Protein AF-A0A9P8HUM5-F1 (afdb_monomer)

Structure (mmCIF, N/CA/C/O backbone):
data_AF-A0A9P8HUM5-F1
#
_entry.id   AF-A0A9P8HUM5-F1
#
loop_
_atom_site.group_PDB
_atom_site.id
_atom_site.type_symbol
_atom_site.label_atom_id
_atom_site.label_alt_id
_atom_site.label_comp_id
_atom_site.label_asym_id
_atom_site.label_entity_id
_atom_site.label_seq_id
_atom_site.pdbx_PDB_ins_code
_atom_site.Cartn_x
_atom_site.Cartn_y
_atom_site.Cartn_z
_atom_site.occupancy
_atom_site.B_iso_or_equiv
_atom_site.auth_seq_id
_atom_site.auth_comp_id
_atom_site.auth_asym_id
_atom_site.auth_atom_id
_atom_site.pdbx_PDB_model_num
ATOM 1 N N . VAL A 1 1 ? 5.219 6.501 -52.854 1.00 39.31 1 VAL A N 1
ATOM 2 C CA . VAL A 1 1 ? 5.507 7.680 -52.001 1.00 39.31 1 VAL A CA 1
ATOM 3 C C . VAL A 1 1 ? 5.729 7.190 -50.573 1.00 39.31 1 VAL A C 1
ATOM 5 O O . VAL A 1 1 ? 4.931 6.395 -50.098 1.00 39.31 1 VAL A O 1
ATOM 8 N N . ARG A 1 2 ? 6.861 7.546 -49.947 1.00 40.41 2 ARG A N 1
ATOM 9 C CA . ARG A 1 2 ? 7.258 7.130 -48.587 1.00 40.41 2 ARG A CA 1
ATOM 10 C C . ARG A 1 2 ? 6.446 7.906 -47.543 1.00 40.41 2 ARG A C 1
ATOM 12 O O . ARG A 1 2 ? 6.514 9.127 -47.540 1.00 40.41 2 ARG A O 1
ATOM 19 N N . GLY A 1 3 ? 5.761 7.214 -46.635 1.00 43.16 3 GLY A N 1
ATOM 20 C CA . GLY A 1 3 ? 5.159 7.807 -45.436 1.00 43.16 3 GLY A CA 1
ATOM 21 C C . GLY A 1 3 ? 5.989 7.473 -44.201 1.00 43.16 3 GLY A C 1
ATOM 22 O O . GLY A 1 3 ? 5.691 6.520 -43.494 1.00 43.16 3 GLY A O 1
ATOM 23 N N . ARG A 1 4 ? 7.076 8.218 -43.979 1.00 48.62 4 ARG A N 1
ATOM 24 C CA . ARG A 1 4 ? 7.894 8.155 -42.762 1.00 48.62 4 ARG A CA 1
ATOM 25 C C . ARG A 1 4 ? 7.518 9.370 -41.913 1.00 48.62 4 ARG A C 1
ATOM 27 O O . ARG A 1 4 ? 8.015 10.456 -42.174 1.00 48.62 4 ARG A O 1
ATOM 34 N N . GLN A 1 5 ? 6.658 9.191 -40.916 1.00 45.47 5 GLN A N 1
ATOM 35 C CA . GLN A 1 5 ? 6.601 10.081 -39.755 1.00 45.47 5 GLN A CA 1
ATOM 36 C C . GLN A 1 5 ? 6.731 9.206 -38.514 1.00 45.47 5 GLN A C 1
ATOM 38 O O . GLN A 1 5 ? 5.788 8.578 -38.046 1.00 45.47 5 GLN A O 1
ATOM 43 N N . ARG A 1 6 ? 7.975 9.092 -38.049 1.00 48.25 6 ARG A N 1
ATOM 44 C CA . ARG A 1 6 ? 8.313 8.531 -36.748 1.00 48.25 6 ARG A CA 1
ATOM 45 C C . ARG A 1 6 ? 7.975 9.631 -35.745 1.00 48.25 6 ARG A C 1
ATOM 47 O O . ARG A 1 6 ? 8.674 10.636 -35.711 1.00 48.25 6 ARG A O 1
ATOM 54 N N . GLY A 1 7 ? 6.876 9.485 -35.011 1.00 48.78 7 GLY A N 1
ATOM 55 C CA . GLY A 1 7 ? 6.581 10.365 -33.886 1.00 48.78 7 GLY A CA 1
ATOM 56 C C . GLY A 1 7 ? 7.633 10.133 -32.808 1.00 48.78 7 GLY A C 1
ATOM 57 O O . GLY A 1 7 ? 7.579 9.132 -32.100 1.00 48.78 7 GLY A O 1
ATOM 58 N N . GLU A 1 8 ? 8.620 11.018 -32.709 1.00 51.56 8 GLU A N 1
ATOM 59 C CA . GLU A 1 8 ? 9.525 11.087 -31.559 1.00 51.56 8 GLU A CA 1
ATOM 60 C C . GLU A 1 8 ? 8.787 11.775 -30.405 1.00 51.56 8 GLU A C 1
ATOM 62 O O . GLU A 1 8 ? 9.070 12.907 -30.031 1.00 51.56 8 GLU A O 1
ATOM 67 N N . GLY A 1 9 ? 7.770 11.096 -29.874 1.00 49.69 9 GLY A N 1
ATOM 68 C CA . GLY A 1 9 ? 7.154 11.471 -28.609 1.00 49.69 9 GLY A CA 1
ATOM 69 C C . GLY A 1 9 ? 7.991 10.903 -27.471 1.00 49.69 9 GLY A C 1
ATOM 70 O O . GLY A 1 9 ? 8.128 9.686 -27.351 1.00 49.69 9 GLY A O 1
ATOM 71 N N . SER A 1 10 ? 8.564 11.758 -26.628 1.00 48.19 10 SER A N 1
ATOM 72 C CA . SER A 1 10 ? 9.177 11.326 -25.375 1.00 48.19 10 SER A CA 1
ATOM 73 C C . SER A 1 10 ? 8.081 10.837 -24.423 1.00 48.19 10 SER A C 1
ATOM 75 O O . SER A 1 10 ? 7.328 11.616 -23.843 1.00 48.19 10 SER A O 1
ATOM 77 N N . THR A 1 11 ? 7.957 9.522 -24.256 1.00 50.81 11 THR A N 1
ATOM 78 C CA . THR A 1 11 ? 7.057 8.953 -23.247 1.00 50.81 11 THR A CA 1
ATOM 79 C C . THR A 1 11 ? 7.743 8.981 -21.887 1.00 50.81 11 THR A C 1
ATOM 81 O O . THR A 1 11 ? 8.699 8.237 -21.657 1.00 50.81 11 THR A O 1
ATOM 84 N N . PHE A 1 12 ? 7.250 9.807 -20.966 1.00 52.31 12 PHE A N 1
ATOM 85 C CA . PHE A 1 12 ? 7.642 9.734 -19.560 1.00 52.31 12 PHE A CA 1
ATOM 86 C C . PHE A 1 12 ? 6.971 8.515 -18.924 1.00 52.31 12 PHE A C 1
ATOM 88 O O . PHE A 1 12 ? 5.789 8.542 -18.588 1.00 52.31 12 PHE A O 1
ATOM 95 N N . ILE A 1 13 ? 7.718 7.421 -18.782 1.00 63.38 13 ILE A N 1
ATOM 96 C CA . ILE A 1 13 ? 7.241 6.241 -18.059 1.00 63.38 13 ILE A CA 1
ATOM 97 C C . ILE A 1 13 ? 7.367 6.532 -16.564 1.00 63.38 13 ILE A C 1
ATOM 99 O O . ILE A 1 13 ? 8.464 6.733 -16.044 1.00 63.38 13 ILE A O 1
ATOM 103 N N . LEU A 1 14 ? 6.229 6.570 -15.874 1.00 73.94 14 LEU A N 1
ATOM 104 C CA . LEU A 1 14 ? 6.178 6.696 -14.422 1.00 73.94 14 LEU A CA 1
ATOM 105 C C . LEU A 1 14 ? 6.898 5.523 -13.746 1.00 73.94 14 LEU A C 1
ATOM 107 O O . LEU A 1 14 ? 6.710 4.366 -14.121 1.00 73.94 14 LEU A O 1
ATOM 111 N N . GLY A 1 15 ? 7.683 5.820 -12.708 1.00 85.19 15 GLY A N 1
ATOM 112 C CA . GLY A 1 15 ? 8.323 4.792 -11.889 1.00 85.19 15 GLY A CA 1
ATOM 113 C C . GLY A 1 15 ? 7.298 3.873 -11.215 1.00 85.19 15 GLY A C 1
ATOM 114 O O . GLY A 1 15 ? 6.186 4.297 -10.885 1.00 85.19 15 GLY A O 1
ATOM 115 N N . SER A 1 16 ? 7.683 2.619 -10.970 1.00 89.25 16 SER A N 1
ATOM 116 C CA . SER A 1 16 ? 6.821 1.586 -10.373 1.00 89.25 16 SER A CA 1
ATOM 117 C C . SER A 1 16 ? 6.194 2.026 -9.046 1.00 89.25 16 SER A C 1
ATOM 119 O O . SER A 1 16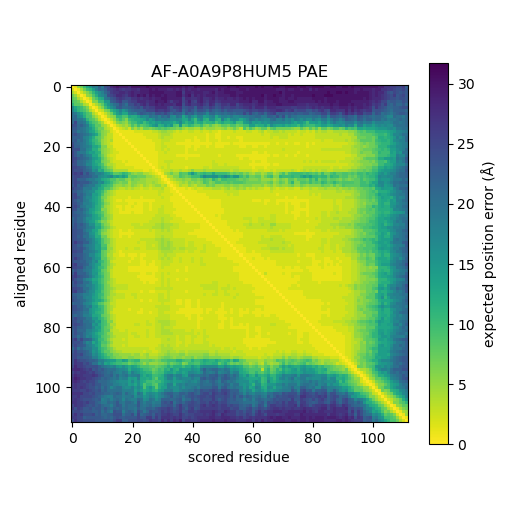 ? 5.002 1.813 -8.841 1.00 89.25 16 SER A O 1
ATOM 121 N N . THR A 1 17 ? 6.945 2.726 -8.193 1.00 90.31 17 THR A N 1
ATOM 122 C CA . THR A 1 17 ? 6.458 3.305 -6.929 1.00 90.31 17 THR A CA 1
ATOM 123 C C . THR A 1 17 ? 5.355 4.340 -7.152 1.00 90.31 17 THR A C 1
ATOM 125 O O . THR A 1 17 ? 4.348 4.345 -6.443 1.00 90.31 17 THR A O 1
ATOM 128 N N . HIS A 1 18 ? 5.486 5.198 -8.168 1.00 91.12 18 HIS A N 1
ATOM 129 C CA . HIS A 1 18 ? 4.467 6.198 -8.487 1.00 91.12 18 HIS A CA 1
ATOM 130 C C . HIS A 1 18 ? 3.189 5.540 -9.027 1.00 91.12 18 HIS A C 1
ATOM 132 O O . HIS A 1 18 ? 2.087 5.883 -8.598 1.00 91.12 18 HIS A O 1
ATOM 138 N N . LEU A 1 19 ? 3.335 4.537 -9.900 1.00 91.81 19 LEU A N 1
ATOM 139 C CA . LEU A 1 19 ? 2.210 3.738 -10.392 1.00 91.81 19 LEU A CA 1
ATOM 140 C C . LEU A 1 19 ? 1.496 3.010 -9.248 1.00 91.81 19 LEU A C 1
ATOM 142 O O . LEU A 1 19 ? 0.268 3.050 -9.166 1.00 91.81 19 LEU A O 1
ATOM 146 N N . PHE A 1 20 ? 2.255 2.405 -8.333 1.00 94.00 20 PHE A N 1
ATOM 147 C CA . PHE A 1 20 ? 1.702 1.710 -7.175 1.00 94.00 20 PHE A CA 1
ATOM 148 C C . PHE A 1 20 ? 0.935 2.665 -6.259 1.00 94.00 20 PHE A C 1
ATOM 150 O O . PHE A 1 20 ? -0.178 2.347 -5.855 1.00 94.00 20 PHE A O 1
ATOM 157 N N . LYS A 1 21 ? 1.458 3.871 -5.991 1.00 93.38 21 LYS A N 1
ATOM 158 C CA . LYS A 1 21 ? 0.747 4.908 -5.218 1.00 93.38 21 LYS A CA 1
ATOM 159 C C . LYS A 1 21 ? -0.586 5.290 -5.861 1.00 93.38 21 LYS A C 1
ATOM 161 O O . LYS A 1 21 ? -1.599 5.342 -5.162 1.00 93.38 21 LYS A O 1
ATOM 166 N N . GLY A 1 22 ? -0.597 5.507 -7.176 1.00 90.88 22 GLY A N 1
ATOM 167 C CA . GLY A 1 22 ? -1.819 5.818 -7.919 1.00 90.88 22 GLY A CA 1
ATOM 168 C C . GLY A 1 22 ? -2.851 4.689 -7.833 1.00 90.88 22 GLY A C 1
ATOM 169 O O . GLY A 1 22 ? -4.006 4.927 -7.481 1.00 90.88 22 GLY A O 1
ATOM 170 N N . LYS A 1 23 ? -2.431 3.438 -8.071 1.00 91.88 23 LYS A N 1
ATOM 171 C CA . LYS A 1 23 ? -3.304 2.255 -7.956 1.00 91.88 23 LYS A CA 1
ATOM 172 C C . LYS A 1 23 ? -3.782 2.010 -6.528 1.00 91.88 23 LYS A C 1
ATOM 174 O O . LYS A 1 23 ? -4.938 1.659 -6.338 1.00 91.88 23 LYS A O 1
ATOM 179 N N . LEU A 1 24 ? -2.948 2.264 -5.523 1.00 93.12 24 LEU A N 1
ATOM 180 C CA . LEU A 1 24 ? -3.308 2.133 -4.113 1.00 93.12 24 LEU A CA 1
ATOM 181 C C . LEU A 1 24 ? -4.387 3.145 -3.720 1.00 93.12 24 LEU A C 1
ATOM 183 O O . LEU A 1 24 ? -5.382 2.784 -3.091 1.00 93.12 24 LEU A O 1
ATOM 187 N N . ARG A 1 25 ? -4.219 4.407 -4.135 1.00 90.50 25 ARG A N 1
ATOM 188 C CA . ARG A 1 25 ? -5.230 5.452 -3.939 1.00 90.50 25 ARG A CA 1
ATOM 189 C C . ARG A 1 25 ? -6.538 5.077 -4.631 1.00 90.50 25 ARG A C 1
ATOM 191 O O . ARG A 1 25 ? -7.605 5.195 -4.036 1.00 90.50 25 ARG A O 1
ATOM 198 N N . HIS A 1 26 ? -6.456 4.587 -5.864 1.00 90.25 26 HIS A N 1
ATOM 199 C CA . HIS A 1 26 ? -7.615 4.097 -6.595 1.00 90.25 26 HIS A CA 1
ATOM 200 C C . HIS A 1 26 ? -8.306 2.932 -5.879 1.00 90.25 26 HIS A C 1
ATOM 202 O O . HIS A 1 26 ? -9.486 3.053 -5.587 1.00 90.25 26 HIS A O 1
ATOM 208 N N . ALA A 1 27 ? -7.594 1.873 -5.495 1.00 90.75 27 ALA A N 1
ATOM 209 C CA . ALA A 1 27 ? -8.168 0.738 -4.769 1.00 90.75 27 ALA A CA 1
ATOM 210 C C . ALA A 1 27 ? -8.864 1.155 -3.457 1.00 90.75 27 ALA A C 1
ATOM 212 O O . ALA A 1 27 ? -9.870 0.562 -3.060 1.00 90.75 27 ALA A O 1
ATOM 213 N N . ALA A 1 28 ? -8.356 2.194 -2.786 1.00 88.81 28 ALA A N 1
ATOM 214 C CA . ALA A 1 28 ? -8.984 2.757 -1.596 1.00 88.81 28 ALA A CA 1
ATOM 215 C C . ALA A 1 28 ? -10.296 3.506 -1.915 1.00 88.81 28 ALA A C 1
ATOM 217 O O . ALA A 1 28 ? -11.309 3.300 -1.237 1.00 88.81 28 ALA A O 1
ATOM 218 N N . VAL A 1 29 ? -10.289 4.356 -2.949 1.00 84.75 29 VAL A N 1
ATOM 219 C CA . VAL A 1 29 ? -11.377 5.305 -3.260 1.00 84.75 29 VAL A CA 1
ATOM 220 C C . VAL A 1 29 ? -12.432 4.716 -4.202 1.00 84.75 29 VAL A C 1
ATOM 222 O O . VAL A 1 29 ? -13.626 4.817 -3.929 1.00 84.75 29 VAL A O 1
ATOM 225 N N . ARG A 1 30 ? -12.019 4.085 -5.306 1.00 75.12 30 ARG A N 1
ATOM 226 C CA . ARG A 1 30 ? -12.908 3.502 -6.318 1.00 75.12 30 ARG A CA 1
ATOM 227 C C . ARG A 1 30 ? -13.016 1.985 -6.135 1.00 75.12 30 ARG A C 1
ATOM 229 O O . ARG A 1 30 ? -12.028 1.269 -6.031 1.00 75.12 30 ARG A O 1
ATOM 236 N N . ALA 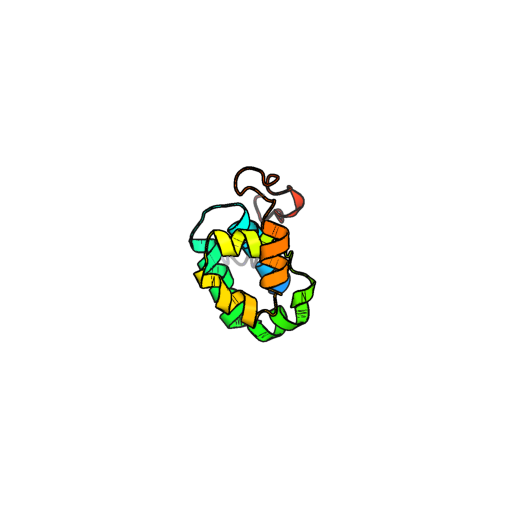A 1 31 ? -14.243 1.475 -6.112 1.00 71.06 31 ALA A N 1
ATOM 237 C CA . ALA A 1 31 ? -14.554 0.061 -5.894 1.00 71.06 31 ALA A CA 1
ATOM 238 C C . ALA A 1 31 ? -14.329 -0.821 -7.141 1.00 71.06 31 ALA A C 1
ATOM 240 O O . ALA A 1 31 ? -15.197 -1.623 -7.479 1.00 71.06 31 ALA A O 1
ATOM 241 N N . ARG A 1 32 ? -13.231 -0.635 -7.889 1.00 80.31 32 ARG A N 1
ATOM 242 C CA . ARG A 1 32 ? -12.981 -1.407 -9.116 1.00 80.31 32 ARG A CA 1
ATOM 243 C C . ARG A 1 32 ? -12.072 -2.614 -8.842 1.00 80.31 32 ARG A C 1
ATOM 245 O O . ARG A 1 32 ? -10.967 -2.406 -8.342 1.00 80.31 32 ARG A O 1
ATOM 252 N N . PRO A 1 33 ? -12.490 -3.846 -9.197 1.00 74.56 33 PRO A N 1
ATOM 253 C CA . PRO A 1 33 ? -11.680 -5.052 -9.001 1.00 74.56 33 PRO A CA 1
ATOM 254 C C . PRO A 1 33 ? -10.304 -4.985 -9.676 1.00 74.56 33 PRO A C 1
ATOM 256 O O . PRO A 1 33 ? -9.321 -5.466 -9.113 1.00 74.56 33 PRO A O 1
ATOM 259 N N . ASP A 1 34 ? -10.226 -4.329 -10.838 1.00 86.88 34 ASP A N 1
ATOM 260 C CA . ASP A 1 34 ? -8.993 -4.200 -11.623 1.00 86.88 34 ASP A CA 1
ATOM 261 C C . ASP A 1 34 ? -7.861 -3.526 -10.835 1.00 86.88 34 ASP A C 1
ATOM 263 O O . ASP A 1 34 ? -6.697 -3.875 -11.007 1.00 86.88 34 ASP A O 1
ATOM 267 N N . ASP A 1 35 ? -8.182 -2.623 -9.902 1.00 86.56 35 ASP A N 1
ATOM 268 C CA . ASP A 1 35 ? -7.161 -1.939 -9.104 1.00 86.56 35 ASP A CA 1
ATOM 269 C C . ASP A 1 35 ? -6.415 -2.891 -8.161 1.00 86.56 35 ASP A C 1
ATOM 271 O O . ASP A 1 35 ? -5.211 -2.740 -7.950 1.00 86.56 35 ASP A O 1
ATOM 275 N N . ALA A 1 36 ? -7.104 -3.891 -7.606 1.00 90.19 36 ALA A N 1
ATOM 276 C CA . ALA A 1 36 ? -6.479 -4.8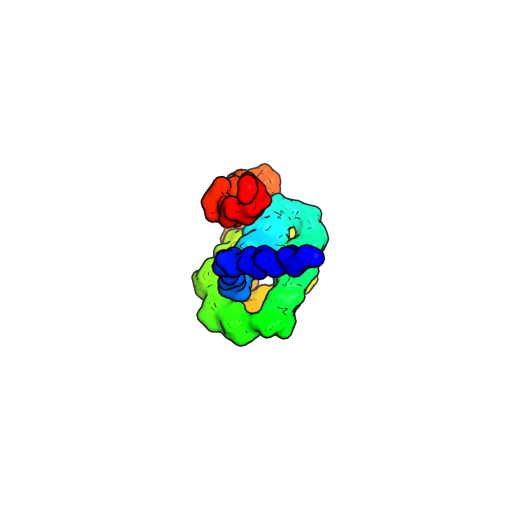97 -6.751 1.00 90.19 36 ALA A CA 1
ATOM 277 C C . ALA A 1 36 ? -5.602 -5.864 -7.568 1.00 90.19 36 ALA A C 1
ATOM 279 O O . ALA A 1 36 ? -4.506 -6.244 -7.133 1.00 90.19 36 ALA A O 1
ATOM 280 N N . ALA A 1 37 ? -6.045 -6.211 -8.780 1.00 92.81 37 ALA A N 1
ATOM 281 C CA . ALA A 1 37 ? -5.252 -6.997 -9.719 1.00 92.81 37 ALA A CA 1
ATOM 282 C C . ALA A 1 37 ? -3.981 -6.241 -10.143 1.00 92.81 37 ALA A C 1
ATOM 284 O O . ALA A 1 37 ? -2.892 -6.814 -10.114 1.00 92.81 37 ALA A O 1
ATOM 285 N N . ASP A 1 38 ? -4.093 -4.943 -10.433 1.00 93.06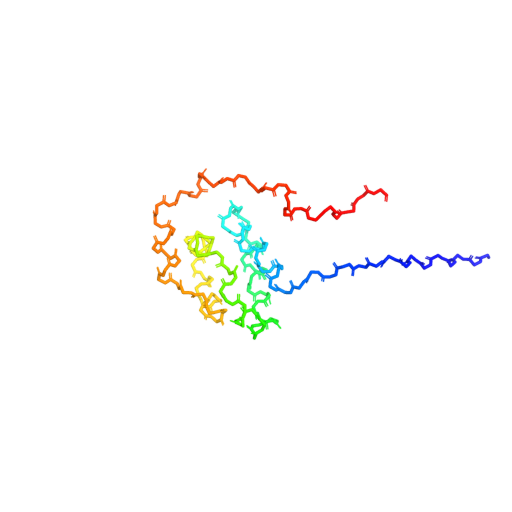 38 ASP A N 1
ATOM 286 C CA . ASP A 1 38 ? -2.958 -4.088 -10.784 1.00 93.06 38 ASP A CA 1
ATOM 287 C C . ASP A 1 38 ? -1.929 -3.985 -9.650 1.00 93.06 38 ASP A C 1
ATOM 289 O O . ASP A 1 38 ? -0.728 -4.071 -9.899 1.00 93.06 38 ASP A O 1
ATOM 293 N N . LEU A 1 39 ? -2.372 -3.839 -8.395 1.00 95.06 39 LEU A N 1
ATOM 294 C CA . LEU A 1 39 ? -1.475 -3.830 -7.231 1.00 95.06 39 LEU A CA 1
ATOM 295 C C . LEU A 1 39 ? -0.716 -5.152 -7.087 1.00 95.06 39 LEU A C 1
ATOM 297 O O . LEU A 1 39 ? 0.489 -5.152 -6.833 1.00 95.06 39 LEU A O 1
ATOM 301 N N . THR A 1 40 ? -1.407 -6.272 -7.296 1.00 96.25 40 THR A N 1
ATOM 302 C CA . THR A 1 40 ? -0.798 -7.608 -7.265 1.00 96.25 40 THR A CA 1
ATOM 303 C C . THR A 1 40 ? 0.212 -7.778 -8.403 1.00 96.25 40 THR A C 1
ATOM 305 O O . THR A 1 40 ? 1.322 -8.266 -8.186 1.00 96.25 40 THR A O 1
ATOM 308 N N . PHE A 1 41 ? -0.133 -7.324 -9.611 1.00 95.88 41 PHE A N 1
ATOM 309 C CA . PHE A 1 41 ? 0.759 -7.356 -10.766 1.00 95.88 41 PHE A CA 1
ATOM 310 C C . PHE A 1 41 ? 2.018 -6.511 -10.536 1.00 95.88 41 PHE A C 1
ATOM 312 O O . PHE A 1 41 ? 3.131 -7.005 -10.730 1.00 95.88 41 PHE A O 1
ATOM 319 N N . LEU A 1 42 ? 1.865 -5.265 -10.081 1.00 95.19 42 LEU A N 1
ATOM 320 C CA . LEU A 1 42 ? 2.987 -4.370 -9.799 1.00 95.19 42 LEU A CA 1
ATOM 321 C C . LEU A 1 42 ? 3.912 -4.938 -8.720 1.00 95.19 42 LEU A C 1
ATOM 323 O O . LEU A 1 42 ? 5.131 -4.886 -8.883 1.00 95.19 42 LEU A O 1
ATOM 327 N N . GLU A 1 43 ? 3.355 -5.529 -7.661 1.00 96.12 43 GLU A N 1
ATOM 328 C CA . GLU A 1 43 ? 4.149 -6.200 -6.632 1.00 96.12 43 GLU A CA 1
ATOM 329 C C . GLU A 1 43 ? 4.945 -7.368 -7.207 1.00 96.12 43 GLU A C 1
ATOM 331 O O . GLU A 1 43 ? 6.155 -7.425 -7.008 1.00 96.12 43 GLU A O 1
ATOM 336 N N . SER A 1 44 ? 4.316 -8.231 -8.009 1.00 96.38 44 SER A N 1
ATOM 337 C CA . SER A 1 44 ? 5.001 -9.380 -8.617 1.00 96.38 44 SER A CA 1
ATOM 338 C C . SER A 1 44 ? 6.188 -8.987 -9.509 1.00 96.38 44 SER A C 1
ATOM 340 O O . SER A 1 44 ? 7.155 -9.738 -9.622 1.00 96.38 44 SER A O 1
ATOM 342 N N . ARG A 1 45 ? 6.136 -7.806 -10.141 1.00 95.75 45 ARG A N 1
ATOM 343 C CA . ARG A 1 45 ? 7.161 -7.318 -11.079 1.00 95.75 45 ARG A CA 1
ATOM 344 C C . ARG A 1 45 ? 8.238 -6.464 -10.423 1.00 95.75 45 ARG A C 1
ATOM 346 O O . ARG A 1 45 ? 9.381 -6.495 -10.868 1.00 95.75 45 ARG A O 1
ATOM 353 N N . PHE A 1 46 ? 7.883 -5.700 -9.394 1.00 95.19 46 PHE A N 1
ATOM 354 C CA . PHE A 1 46 ? 8.738 -4.650 -8.837 1.00 95.19 46 PHE A CA 1
ATOM 355 C C . PHE A 1 46 ? 8.902 -4.745 -7.314 1.00 95.19 46 PHE A C 1
ATOM 357 O O . PHE A 1 46 ? 9.271 -3.754 -6.688 1.00 95.19 46 PHE A O 1
ATOM 364 N N . SER A 1 47 ? 8.657 -5.921 -6.717 1.00 93.06 47 SER A N 1
ATOM 365 C CA . SER A 1 47 ? 8.632 -6.152 -5.260 1.00 93.06 47 SER A CA 1
ATOM 366 C C . SER A 1 47 ? 9.798 -5.486 -4.514 1.00 93.06 47 SER A C 1
ATOM 368 O O . SER A 1 47 ? 9.574 -4.762 -3.547 1.00 93.06 47 SER A O 1
ATOM 370 N N . ASN A 1 48 ? 11.037 -5.634 -5.005 1.00 94.06 48 ASN A N 1
ATOM 371 C CA . ASN A 1 48 ? 12.222 -5.039 -4.373 1.00 94.06 48 ASN A CA 1
ATOM 372 C C . ASN A 1 48 ? 12.178 -3.505 -4.358 1.00 94.06 48 ASN A C 1
ATOM 374 O O . ASN A 1 48 ? 12.384 -2.902 -3.310 1.00 94.06 48 ASN A O 1
ATOM 378 N N . THR A 1 49 ? 11.887 -2.871 -5.498 1.00 94.88 49 THR A N 1
ATOM 379 C CA . THR A 1 49 ? 11.761 -1.408 -5.596 1.00 94.88 49 THR A CA 1
ATOM 380 C C . THR A 1 49 ? 10.637 -0.903 -4.706 1.00 94.88 49 THR A C 1
ATOM 382 O O . THR A 1 49 ? 10.837 0.015 -3.918 1.00 94.88 49 THR A O 1
ATOM 385 N N . LEU A 1 50 ? 9.477 -1.558 -4.769 1.00 95.50 50 LEU A N 1
ATOM 386 C CA . LEU A 1 50 ? 8.322 -1.160 -3.978 1.00 95.50 50 LEU A CA 1
ATOM 387 C C . LEU A 1 50 ? 8.591 -1.286 -2.477 1.00 95.50 50 LEU A C 1
ATOM 389 O O . LEU A 1 50 ? 8.148 -0.423 -1.727 1.00 95.50 50 LEU A O 1
ATOM 393 N N . ARG A 1 51 ? 9.338 -2.315 -2.055 1.00 96.06 51 ARG A N 1
ATOM 394 C CA . ARG A 1 51 ? 9.754 -2.511 -0.662 1.00 96.06 51 ARG A CA 1
ATOM 395 C C . ARG A 1 51 ? 10.753 -1.462 -0.189 1.00 96.06 51 ARG A C 1
ATOM 397 O O . ARG A 1 51 ? 10.634 -0.999 0.941 1.00 96.06 51 ARG A O 1
ATOM 404 N N . MET A 1 52 ? 11.723 -1.081 -1.021 1.00 95.06 52 MET A N 1
ATOM 405 C CA . MET A 1 52 ? 12.662 -0.003 -0.675 1.00 95.06 52 MET A CA 1
ATOM 406 C C . MET A 1 52 ? 11.934 1.329 -0.450 1.00 95.06 52 MET A C 1
ATOM 408 O O . MET A 1 52 ? 12.319 2.097 0.427 1.00 95.06 52 MET A O 1
ATOM 412 N N . ASP A 1 53 ? 10.834 1.545 -1.171 1.00 93.62 53 ASP A N 1
ATOM 413 C CA . ASP A 1 53 ? 10.008 2.749 -1.091 1.00 93.62 53 ASP A CA 1
ATOM 414 C C . ASP A 1 53 ? 8.784 2.610 -0.163 1.00 93.62 53 ASP A C 1
ATOM 416 O O . ASP A 1 53 ? 7.843 3.403 -0.247 1.00 93.62 53 ASP A O 1
ATOM 420 N N . ALA A 1 54 ? 8.770 1.622 0.741 1.00 92.19 54 ALA A N 1
ATOM 421 C CA . ALA A 1 54 ? 7.622 1.329 1.609 1.00 92.19 54 ALA A CA 1
ATOM 422 C C . ALA A 1 54 ? 7.128 2.537 2.425 1.00 92.19 54 ALA A C 1
ATOM 424 O O . ALA A 1 54 ? 5.928 2.697 2.659 1.00 92.19 54 ALA A O 1
ATOM 425 N N . ASN A 1 55 ? 8.050 3.415 2.828 1.00 92.31 55 ASN A N 1
ATOM 426 C CA . ASN A 1 55 ? 7.760 4.628 3.592 1.00 92.31 55 ASN A CA 1
ATOM 427 C C . ASN A 1 55 ? 6.979 5.696 2.798 1.00 92.31 55 ASN A C 1
ATOM 429 O O . ASN A 1 55 ? 6.472 6.643 3.395 1.00 92.31 55 ASN A O 1
ATOM 433 N N . GLN A 1 56 ? 6.862 5.557 1.475 1.00 92.62 56 GLN A N 1
ATOM 434 C CA . GLN A 1 56 ? 6.168 6.514 0.613 1.00 92.62 56 GLN A CA 1
ATOM 435 C C . GLN A 1 56 ? 4.666 6.228 0.470 1.00 92.62 56 GLN A C 1
ATOM 437 O O . GLN A 1 56 ? 3.939 7.043 -0.114 1.00 92.62 56 GLN A O 1
ATOM 442 N N . TYR A 1 57 ? 4.189 5.072 0.943 1.00 93.88 57 TYR A N 1
ATOM 443 C CA . TYR A 1 57 ? 2.786 4.681 0.820 1.00 93.88 57 TYR A CA 1
ATOM 444 C C . TYR A 1 57 ? 1.944 5.231 1.970 1.00 93.88 57 TYR A C 1
ATOM 446 O O . TYR A 1 57 ? 2.323 5.192 3.137 1.00 93.88 57 TYR A O 1
ATOM 454 N N . SER A 1 58 ? 0.747 5.716 1.639 1.00 93.56 58 SER A N 1
ATOM 455 C CA . SER A 1 58 ? -0.202 6.191 2.645 1.00 93.56 58 SER A CA 1
ATOM 456 C C . SER A 1 58 ? -0.811 5.015 3.406 1.00 93.56 58 SER A C 1
ATOM 458 O O . SER A 1 58 ? -1.528 4.197 2.825 1.00 93.56 58 SER A O 1
ATOM 460 N N . LEU A 1 59 ? -0.587 4.984 4.720 1.00 94.38 59 LEU A N 1
ATOM 461 C CA . LEU A 1 59 ? -1.206 4.019 5.631 1.00 94.38 59 LEU A CA 1
ATOM 462 C C . LEU A 1 59 ? -2.739 4.100 5.603 1.00 94.38 59 LEU A C 1
ATOM 464 O O . LEU A 1 59 ? -3.405 3.068 5.639 1.00 94.38 59 LEU A O 1
ATOM 468 N N . SER A 1 60 ? -3.301 5.303 5.444 1.00 92.94 60 SER A N 1
ATOM 469 C CA . SER A 1 60 ? -4.745 5.509 5.297 1.00 92.94 60 SER A CA 1
ATOM 470 C C . SER A 1 60 ? -5.293 4.784 4.067 1.00 92.94 60 SER A C 1
ATOM 472 O O . SER A 1 60 ? -6.245 4.013 4.179 1.00 92.94 60 SER A O 1
ATOM 474 N N . TYR A 1 61 ? -4.675 4.986 2.895 1.00 92.94 61 TYR A N 1
ATOM 475 C CA . TYR A 1 61 ? -5.109 4.309 1.669 1.00 92.94 61 TYR A CA 1
ATOM 476 C C . TYR A 1 61 ? -4.870 2.802 1.734 1.00 92.94 61 TYR A C 1
ATOM 478 O O . TYR A 1 61 ? -5.736 2.045 1.307 1.00 92.94 61 TYR A O 1
ATOM 486 N N . ALA A 1 62 ? -3.759 2.355 2.326 1.00 94.81 62 ALA A N 1
ATOM 487 C CA . ALA A 1 62 ? -3.507 0.935 2.544 1.00 94.81 62 ALA A CA 1
ATOM 488 C C . ALA A 1 62 ? -4.592 0.278 3.403 1.00 94.81 62 ALA A C 1
ATOM 490 O O . ALA A 1 62 ? -5.146 -0.739 2.995 1.00 94.81 62 ALA A O 1
ATOM 491 N N . GLY A 1 63 ? -4.957 0.874 4.541 1.00 94.56 63 GLY A N 1
ATOM 492 C CA . GLY A 1 63 ? -5.994 0.325 5.415 1.00 94.56 63 GLY A CA 1
ATOM 493 C C . GLY A 1 63 ? -7.379 0.313 4.760 1.00 94.56 63 GLY A C 1
ATOM 494 O O . GLY A 1 63 ? -8.121 -0.660 4.883 1.00 94.56 63 GLY A O 1
ATOM 495 N N . LEU A 1 64 ? -7.720 1.353 3.995 1.00 92.50 64 LEU A N 1
ATOM 496 C CA . LEU A 1 64 ? -8.980 1.411 3.244 1.00 92.50 64 LEU A CA 1
ATOM 497 C C . LEU A 1 64 ? -9.033 0.376 2.114 1.00 92.50 64 LEU A C 1
ATOM 499 O O . LEU A 1 64 ? -10.043 -0.312 1.959 1.00 92.50 64 LEU A O 1
ATOM 503 N N . ALA A 1 65 ? -7.942 0.225 1.361 1.00 92.94 65 ALA A N 1
ATOM 504 C CA . ALA A 1 65 ? -7.826 -0.790 0.320 1.00 92.94 65 ALA A CA 1
ATOM 505 C C . ALA A 1 65 ? -7.895 -2.209 0.908 1.00 92.94 65 ALA A C 1
ATOM 507 O O . ALA A 1 65 ? -8.587 -3.051 0.351 1.00 92.94 65 ALA A O 1
ATOM 508 N N . LEU A 1 66 ? -7.263 -2.462 2.061 1.00 94.00 66 LEU A N 1
ATOM 509 C CA . LEU A 1 66 ? -7.330 -3.736 2.797 1.00 94.00 66 LEU A CA 1
ATOM 510 C C . LEU A 1 66 ? -8.745 -4.087 3.257 1.00 94.00 66 LEU A C 1
ATOM 512 O O . LEU A 1 66 ? -9.170 -5.230 3.112 1.00 94.00 66 LEU A O 1
ATOM 516 N N . ARG A 1 67 ? -9.486 -3.109 3.794 1.00 91.00 67 ARG A N 1
ATOM 517 C CA . ARG A 1 67 ? -10.889 -3.306 4.193 1.00 91.00 67 ARG A CA 1
ATOM 518 C C . ARG A 1 67 ? -11.758 -3.723 3.010 1.00 91.00 67 ARG A C 1
ATOM 520 O O . ARG A 1 67 ? -12.667 -4.527 3.181 1.00 91.00 67 ARG A O 1
ATOM 527 N N . ARG A 1 68 ? -11.483 -3.171 1.825 1.00 89.25 68 ARG A N 1
ATOM 528 C CA . ARG A 1 68 ? -12.220 -3.476 0.593 1.00 89.25 68 ARG A CA 1
ATOM 529 C C . ARG A 1 68 ? -11.760 -4.783 -0.060 1.00 89.25 68 ARG A C 1
ATOM 531 O O . ARG A 1 68 ? -12.583 -5.538 -0.564 1.00 89.25 68 ARG A O 1
ATOM 538 N N . TYR A 1 69 ? -10.460 -5.057 -0.028 1.00 93.44 69 TYR A N 1
ATOM 539 C CA . TYR A 1 69 ? -9.812 -6.188 -0.688 1.00 93.44 69 TYR A CA 1
ATOM 540 C C . TYR A 1 69 ? -8.875 -6.919 0.289 1.00 93.44 69 TYR A C 1
ATOM 542 O O . TYR A 1 69 ? -7.653 -6.754 0.224 1.00 93.44 69 TYR A O 1
ATOM 550 N N . PRO A 1 70 ? -9.408 -7.778 1.180 1.00 94.25 70 PRO A N 1
ATOM 551 C CA . PRO A 1 70 ? -8.596 -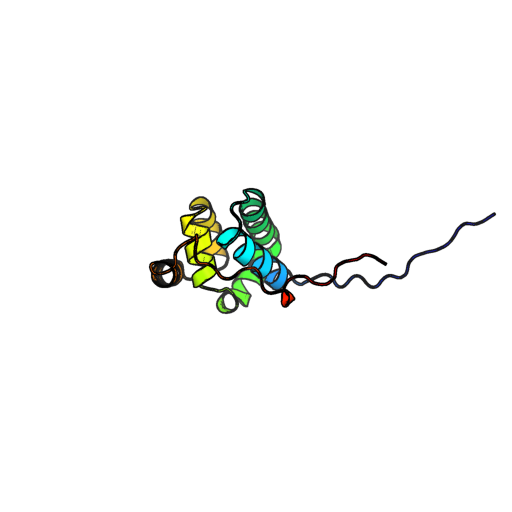8.467 2.190 1.00 94.25 70 PRO A CA 1
ATOM 552 C C . PRO A 1 70 ? -7.479 -9.345 1.606 1.00 94.25 70 PRO A C 1
ATOM 554 O O . PRO A 1 70 ? -6.443 -9.543 2.237 1.00 94.25 70 PRO A O 1
ATOM 557 N N . HIS A 1 71 ? -7.648 -9.828 0.370 1.00 95.12 71 HIS A N 1
ATOM 558 C CA . HIS A 1 71 ? -6.643 -10.619 -0.344 1.00 95.12 71 HIS A CA 1
ATOM 559 C C . HIS A 1 71 ? -5.368 -9.830 -0.706 1.00 95.12 71 HIS A C 1
ATOM 561 O O . HIS A 1 71 ? -4.370 -10.441 -1.081 1.00 95.12 71 HIS A O 1
ATOM 567 N N . LEU A 1 72 ? -5.361 -8.495 -0.568 1.00 96.25 72 LEU A N 1
ATOM 568 C CA . LEU A 1 72 ? -4.162 -7.663 -0.733 1.00 96.25 72 LEU A CA 1
ATOM 569 C C . LEU A 1 72 ? -3.232 -7.685 0.486 1.00 96.25 72 LEU A C 1
ATOM 571 O O . LEU A 1 72 ? -2.107 -7.198 0.397 1.00 96.25 72 LEU A O 1
ATOM 575 N N . LEU A 1 73 ? -3.646 -8.274 1.611 1.00 97.62 73 LEU A N 1
ATOM 576 C CA . LEU A 1 73 ? -2.804 -8.424 2.800 1.00 97.62 73 LEU A CA 1
ATOM 577 C C . LEU A 1 73 ? -1.389 -8.962 2.492 1.00 97.62 73 LEU A C 1
ATOM 579 O O . LEU A 1 73 ? -0.421 -8.274 2.827 1.00 97.62 73 LEU A O 1
ATOM 583 N N . PRO A 1 74 ? -1.221 -10.120 1.822 1.00 97.38 74 PRO A N 1
ATOM 584 C CA . PRO A 1 74 ? 0.106 -10.640 1.501 1.00 97.38 74 PRO A CA 1
ATOM 585 C C . PRO A 1 74 ? 0.891 -9.737 0.538 1.00 97.38 74 PRO A C 1
ATOM 587 O O . PRO A 1 74 ? 2.115 -9.673 0.626 1.00 97.38 74 PRO A O 1
ATOM 590 N N . VAL A 1 75 ? 0.209 -9.012 -0.356 1.00 97.25 75 VAL A N 1
ATOM 591 C CA . VAL A 1 75 ? 0.834 -8.034 -1.265 1.00 97.25 75 VAL A CA 1
ATOM 592 C C . VAL A 1 75 ? 1.446 -6.896 -0.448 1.00 97.25 75 VAL A C 1
ATOM 594 O O . VAL A 1 75 ? 2.628 -6.593 -0.584 1.00 97.25 75 VAL A O 1
ATOM 597 N N . PHE A 1 76 ? 0.677 -6.305 0.464 1.00 97.19 76 PHE A N 1
ATOM 598 C CA . PHE A 1 76 ? 1.134 -5.187 1.288 1.00 97.19 76 PHE A CA 1
ATOM 599 C C . PHE A 1 76 ? 2.225 -5.589 2.281 1.00 97.19 76 PHE A C 1
ATOM 601 O O . PHE A 1 76 ? 3.168 -4.825 2.481 1.00 97.19 76 PHE A O 1
ATOM 608 N N . GLN A 1 77 ? 2.165 -6.805 2.830 1.00 97.31 77 GLN A N 1
ATOM 609 C CA . GLN A 1 77 ? 3.251 -7.355 3.644 1.00 97.31 77 GLN A CA 1
ATOM 610 C C . GLN A 1 77 ? 4.550 -7.486 2.842 1.00 97.31 77 GLN A C 1
ATOM 612 O O . GLN A 1 77 ? 5.605 -7.066 3.315 1.00 97.31 77 GLN A O 1
ATOM 617 N N . ARG A 1 78 ? 4.493 -8.009 1.608 1.00 97.19 78 ARG A N 1
ATOM 618 C CA . ARG A 1 78 ? 5.684 -8.125 0.749 1.00 97.19 78 ARG A CA 1
ATOM 619 C C . ARG A 1 78 ? 6.241 -6.769 0.331 1.00 97.19 78 ARG A C 1
ATOM 621 O O . ARG A 1 78 ? 7.462 -6.630 0.276 1.00 97.19 78 A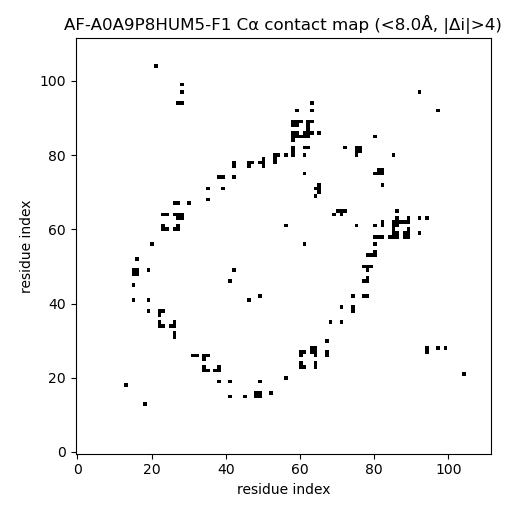RG A O 1
ATOM 628 N N . VAL A 1 79 ? 5.379 -5.780 0.113 1.00 95.31 79 VAL A N 1
ATOM 629 C CA . VAL A 1 79 ? 5.761 -4.383 -0.155 1.00 95.31 79 VAL A CA 1
ATOM 630 C C . VAL A 1 79 ? 6.281 -3.671 1.106 1.00 95.31 79 VAL A C 1
ATOM 632 O O . VAL A 1 79 ? 6.848 -2.594 1.003 1.00 95.31 79 VAL A O 1
ATOM 635 N N . GLY A 1 80 ? 6.168 -4.266 2.297 1.00 96.12 80 GLY A N 1
ATOM 636 C CA . GLY A 1 80 ? 6.701 -3.689 3.537 1.00 96.12 80 GLY A CA 1
ATOM 637 C C . GLY A 1 80 ? 5.802 -2.630 4.181 1.00 96.12 80 GLY A C 1
ATOM 638 O O . GLY A 1 80 ? 6.268 -1.840 4.999 1.00 96.12 80 GLY A O 1
ATOM 639 N N . ILE A 1 81 ? 4.512 -2.599 3.841 1.00 96.38 81 ILE A N 1
ATOM 640 C CA . ILE A 1 81 ? 3.539 -1.714 4.487 1.00 96.38 81 ILE A CA 1
ATOM 641 C C . ILE A 1 81 ? 3.216 -2.257 5.885 1.00 96.38 81 ILE A C 1
ATOM 643 O O . ILE A 1 81 ? 2.868 -3.429 6.045 1.00 96.38 81 ILE A O 1
ATOM 647 N N . ASN A 1 82 ? 3.269 -1.393 6.903 1.00 96.12 82 ASN A N 1
ATOM 648 C CA . ASN A 1 82 ? 2.843 -1.746 8.256 1.00 96.12 82 ASN A CA 1
ATOM 649 C C . ASN A 1 82 ? 1.311 -1.889 8.311 1.00 96.12 82 ASN A C 1
ATOM 651 O O . ASN A 1 82 ? 0.578 -0.901 8.382 1.00 96.12 82 ASN A O 1
ATOM 655 N N . ILE A 1 83 ? 0.841 -3.136 8.277 1.00 96.25 83 ILE A N 1
ATOM 656 C CA . ILE A 1 83 ? -0.584 -3.488 8.228 1.00 96.25 83 ILE A CA 1
ATOM 657 C C . ILE A 1 83 ? -1.332 -3.040 9.482 1.00 96.25 83 ILE A C 1
ATOM 659 O O . ILE A 1 83 ? -2.457 -2.553 9.387 1.00 96.25 83 ILE A O 1
ATOM 663 N N . GLU A 1 84 ? -0.728 -3.200 10.657 1.00 95.94 84 GLU A N 1
ATOM 664 C CA . GLU A 1 84 ? -1.364 -2.825 11.917 1.00 95.94 84 GLU A CA 1
ATOM 665 C C . GLU A 1 84 ? -1.585 -1.312 11.973 1.00 95.94 84 GLU A C 1
ATOM 667 O O . GLU A 1 84 ? -2.703 -0.851 12.215 1.00 95.94 84 GLU A O 1
ATOM 672 N N . ALA A 1 85 ? -0.543 -0.541 11.652 1.00 94.00 85 ALA A N 1
ATOM 673 C CA . ALA A 1 85 ? -0.632 0.909 11.576 1.00 94.00 85 ALA A CA 1
ATOM 674 C C . ALA A 1 85 ? -1.651 1.353 10.515 1.00 94.00 85 ALA A C 1
ATOM 676 O O . ALA A 1 85 ? -2.491 2.201 10.802 1.00 94.00 85 ALA A O 1
ATOM 677 N N . AL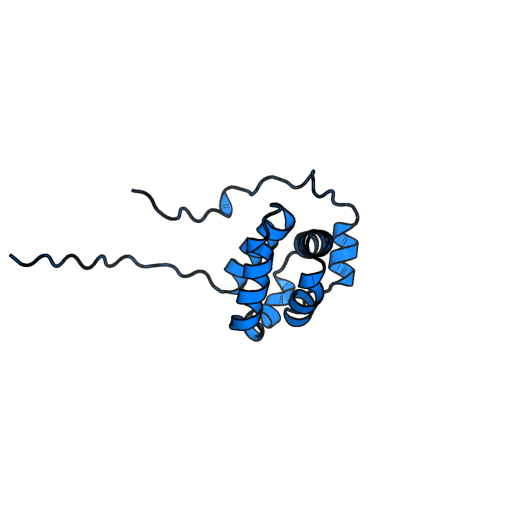A A 1 86 ? -1.649 0.734 9.330 1.00 94.50 86 ALA A N 1
ATOM 678 C CA . ALA A 1 86 ? -2.613 1.016 8.266 1.00 94.50 86 ALA A CA 1
ATOM 679 C C . ALA A 1 86 ? -4.066 0.776 8.702 1.00 94.50 86 ALA A C 1
ATOM 681 O O . ALA A 1 86 ? -4.924 1.643 8.520 1.00 94.50 86 ALA A O 1
ATOM 682 N N . ASN A 1 87 ? -4.342 -0.370 9.329 1.00 93.94 87 ASN A N 1
ATOM 683 C CA . ASN A 1 87 ? -5.665 -0.678 9.863 1.00 93.94 87 ASN A CA 1
ATOM 684 C C . ASN A 1 87 ? -6.080 0.333 10.933 1.00 93.94 87 ASN A C 1
ATOM 686 O O . ASN A 1 87 ? -7.197 0.842 10.879 1.00 93.94 87 ASN A O 1
ATOM 690 N N . ASN A 1 88 ? -5.183 0.665 11.866 1.00 93.25 88 ASN A N 1
ATOM 691 C CA . ASN A 1 88 ? -5.450 1.640 12.921 1.00 93.25 88 ASN A CA 1
ATOM 692 C C . ASN A 1 88 ? -5.758 3.031 12.351 1.00 93.25 88 ASN A C 1
ATOM 694 O O . ASN A 1 88 ? -6.748 3.640 12.751 1.00 93.25 88 ASN A O 1
ATOM 698 N N . THR A 1 89 ? -4.982 3.504 11.372 1.00 90.50 89 THR A N 1
ATOM 699 C CA . THR A 1 89 ? -5.225 4.787 10.697 1.00 90.50 89 THR A CA 1
ATOM 700 C C . THR A 1 89 ? -6.560 4.801 9.945 1.00 90.50 89 THR A C 1
ATOM 702 O O . THR A 1 89 ? -7.251 5.817 9.933 1.00 90.50 89 THR A O 1
ATOM 705 N N . ALA A 1 90 ? -6.968 3.678 9.349 1.00 89.06 90 ALA A N 1
ATOM 706 C CA . ALA A 1 90 ? -8.206 3.588 8.577 1.00 89.06 90 ALA A CA 1
ATOM 707 C C . ALA A 1 90 ? -9.475 3.318 9.411 1.00 89.06 90 ALA A C 1
ATOM 709 O O . ALA A 1 90 ? -10.573 3.355 8.849 1.00 89.06 90 ALA A O 1
ATOM 710 N N . ARG A 1 91 ? -9.370 3.052 10.724 1.00 86.25 91 ARG A N 1
ATOM 711 C CA . ARG A 1 91 ? -10.529 2.758 11.597 1.00 86.25 91 ARG A CA 1
ATOM 712 C C . ARG A 1 91 ? -11.556 3.889 11.634 1.00 86.25 91 ARG A C 1
ATOM 714 O O . ARG A 1 91 ? -12.748 3.612 11.624 1.00 86.25 91 ARG A O 1
ATOM 721 N N . GLY A 1 92 ? -11.095 5.140 11.660 1.00 80.19 92 GLY A N 1
ATOM 722 C CA . GLY A 1 92 ? -11.957 6.328 11.692 1.00 80.19 92 GLY A CA 1
ATOM 723 C C . GLY A 1 92 ? -12.357 6.862 10.315 1.00 80.19 92 GLY A C 1
ATOM 724 O O . GLY A 1 92 ? -13.047 7.872 10.236 1.00 80.19 92 GLY A O 1
ATOM 725 N N . LEU A 1 93 ? -11.903 6.225 9.231 1.00 81.81 93 LEU A N 1
ATOM 726 C CA . LEU A 1 93 ? -12.184 6.668 7.870 1.00 81.81 93 LEU A CA 1
ATOM 727 C C . LEU A 1 93 ? -13.360 5.872 7.298 1.00 81.81 93 LEU A C 1
ATOM 729 O O . LEU A 1 93 ? -13.357 4.635 7.292 1.00 81.81 93 LEU A O 1
ATOM 733 N N . SER A 1 94 ? -14.356 6.586 6.786 1.00 69.31 94 SER A N 1
ATOM 734 C CA . SER A 1 94 ? -15.473 5.988 6.059 1.00 69.31 94 SER A CA 1
ATOM 735 C C . SER A 1 94 ? -15.115 5.876 4.579 1.00 69.31 94 SER A C 1
ATOM 737 O O . SER A 1 94 ? -14.575 6.806 3.983 1.00 69.31 94 SER A O 1
ATOM 739 N N . LEU A 1 95 ? -15.436 4.733 3.964 1.00 64.75 95 LEU A N 1
ATOM 740 C CA . LEU A 1 95 ? -15.216 4.494 2.527 1.00 64.75 95 LEU A CA 1
ATOM 741 C C . LEU A 1 95 ? -15.994 5.490 1.646 1.00 64.75 95 LEU A C 1
ATOM 743 O O . LEU A 1 95 ? -15.614 5.726 0.504 1.00 64.75 95 LEU A O 1
ATOM 747 N N . GLU A 1 96 ? -17.058 6.070 2.197 1.00 63.62 96 GLU A N 1
ATOM 748 C CA . GLU A 1 96 ? -17.977 7.013 1.553 1.00 63.62 96 GLU A CA 1
ATOM 749 C C . GLU A 1 96 ? -17.551 8.483 1.715 1.00 63.62 96 GLU A C 1
ATOM 751 O O . GLU A 1 96 ? -18.060 9.347 1.012 1.00 63.62 96 GLU A O 1
ATOM 756 N N . SER A 1 97 ? -16.607 8.782 2.618 1.00 57.88 97 SER A N 1
ATOM 757 C CA . SER A 1 97 ? -16.214 10.155 2.974 1.00 57.88 97 SER A CA 1
ATOM 758 C C . SER A 1 97 ? -14.832 10.550 2.447 1.00 57.88 97 SER A C 1
ATOM 760 O O . SER A 1 97 ? -14.220 11.490 2.959 1.00 57.88 97 SER A O 1
ATOM 762 N N . LEU A 1 98 ? -14.283 9.804 1.486 1.00 58.03 98 LEU A N 1
ATOM 763 C CA . LEU A 1 98 ? -12.952 10.098 0.965 1.00 58.03 98 LEU A CA 1
ATOM 764 C C . LEU A 1 98 ? -13.007 11.303 0.025 1.00 58.03 98 LEU A C 1
ATOM 766 O O . LEU A 1 98 ? -13.896 11.365 -0.827 1.00 58.03 98 LEU A O 1
ATOM 770 N N . PRO A 1 99 ? -12.061 12.254 0.146 1.00 54.59 99 PRO A N 1
ATOM 771 C CA . PRO A 1 99 ? -12.006 13.376 -0.771 1.00 54.59 99 PRO A CA 1
ATOM 772 C C . PRO A 1 99 ? -11.866 12.846 -2.208 1.00 54.59 99 PRO A C 1
ATOM 774 O O . PRO A 1 99 ? -11.093 11.901 -2.431 1.00 54.59 99 PRO A O 1
ATOM 777 N N . PRO A 1 100 ? -12.583 13.440 -3.181 1.00 55.12 100 PRO A N 1
ATOM 778 C CA . PRO A 1 100 ? -12.424 13.112 -4.590 1.00 55.12 100 PRO A CA 1
ATOM 779 C C . PRO A 1 100 ? -10.948 13.143 -4.991 1.00 55.12 100 PRO A C 1
ATOM 781 O O . PRO A 1 100 ? -10.145 13.881 -4.409 1.00 55.12 100 PRO A O 1
ATOM 784 N N . LEU A 1 101 ? -10.582 12.336 -5.990 1.00 54.34 101 LEU A N 1
ATOM 785 C CA . LEU A 1 101 ? -9.239 12.359 -6.568 1.00 54.34 101 LEU A CA 1
ATOM 786 C C . LEU A 1 101 ? -8.881 13.814 -6.911 1.00 54.34 101 LEU A C 1
ATOM 788 O O . LEU A 1 101 ? -9.584 14.465 -7.680 1.00 54.34 101 LEU A O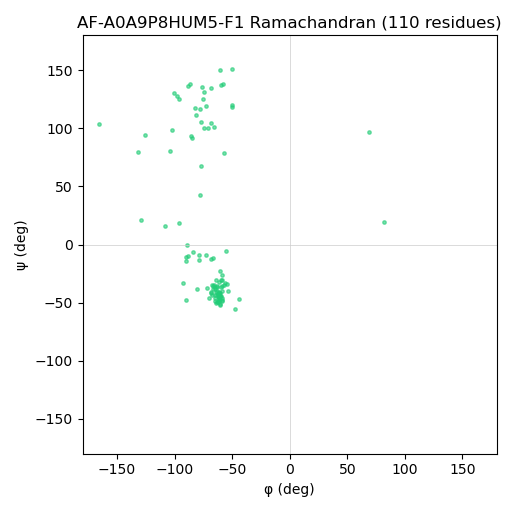 1
ATOM 792 N N . GLN A 1 102 ? -7.828 14.348 -6.287 1.00 49.81 102 GLN A N 1
ATOM 793 C CA . GLN A 1 102 ? -7.369 15.706 -6.580 1.00 49.81 102 GLN A CA 1
ATOM 794 C C . GLN A 1 102 ? -6.802 15.720 -8.004 1.00 49.81 102 GLN A C 1
ATOM 796 O O . GLN A 1 102 ? -6.019 14.837 -8.355 1.00 49.81 102 GLN A O 1
ATOM 801 N N . SER A 1 103 ? -7.162 16.733 -8.801 1.00 46.69 103 SER A N 1
ATOM 802 C CA . SER A 1 103 ? -6.796 16.876 -10.223 1.00 46.69 103 SER A CA 1
ATOM 803 C C . SER A 1 103 ? -5.290 16.842 -10.539 1.00 46.69 103 SER A C 1
ATOM 805 O O . SER A 1 103 ? -4.930 16.839 -11.709 1.00 46.69 103 SER A O 1
ATOM 807 N N . GLY A 1 104 ? -4.407 16.798 -9.535 1.00 44.38 104 GLY A N 1
ATOM 808 C CA . GLY A 1 104 ? -2.961 16.624 -9.708 1.00 44.38 104 GLY A CA 1
ATOM 809 C C . GLY A 1 104 ? -2.500 15.183 -9.982 1.00 44.38 104 GLY A C 1
ATOM 810 O O . GLY A 1 104 ? -1.363 14.999 -10.402 1.00 44.38 104 GLY A O 1
ATOM 811 N N . ASP A 1 105 ? -3.361 14.176 -9.788 1.00 48.97 105 ASP A N 1
ATOM 812 C CA . ASP A 1 105 ? -3.038 12.754 -10.038 1.00 48.97 105 ASP A CA 1
ATOM 813 C C . ASP A 1 105 ? -3.352 12.299 -11.470 1.00 48.97 105 ASP A C 1
ATOM 815 O O . ASP A 1 105 ? -2.955 11.214 -11.901 1.00 48.97 105 ASP A O 1
ATOM 819 N N . ILE A 1 106 ? -4.064 13.133 -12.225 1.00 49.12 106 ILE A N 1
ATOM 820 C CA . ILE A 1 106 ? -4.208 12.982 -13.664 1.00 49.12 106 ILE A CA 1
ATOM 821 C C . ILE A 1 106 ? -2.976 13.662 -14.251 1.00 49.12 106 ILE A C 1
ATOM 823 O O . ILE A 1 106 ? -2.977 14.864 -14.521 1.00 49.12 106 ILE A O 1
ATOM 827 N N . GLN A 1 107 ? -1.895 12.905 -14.465 1.00 44.31 107 GLN A N 1
ATOM 828 C CA . GLN A 1 107 ? -1.016 13.293 -15.561 1.00 44.31 107 GLN A CA 1
ATOM 829 C C . GLN A 1 107 ? -1.934 13.474 -16.764 1.00 44.31 107 GLN A C 1
ATOM 831 O O . GLN A 1 107 ? -2.675 12.549 -17.099 1.00 44.31 107 GLN A O 1
ATOM 836 N N . ARG A 1 108 ? -1.949 14.689 -17.324 1.00 40.12 108 ARG A N 1
ATOM 837 C CA . ARG A 1 108 ? -2.625 15.040 -18.575 1.00 40.12 108 ARG A CA 1
ATOM 838 C C . ARG A 1 108 ? -2.068 14.130 -19.667 1.00 40.12 108 ARG A C 1
ATOM 840 O O . ARG A 1 108 ? -1.179 14.509 -20.419 1.00 40.12 108 ARG A O 1
ATOM 847 N N . ALA A 1 109 ? -2.544 12.897 -19.696 1.00 37.91 109 ALA A N 1
ATOM 848 C CA . ALA A 1 109 ? -2.253 11.940 -20.723 1.00 37.91 109 ALA A CA 1
ATOM 849 C C . ALA A 1 109 ? -3.270 12.198 -21.835 1.00 37.91 109 ALA A C 1
ATOM 851 O O . ALA A 1 109 ? -4.382 11.686 -21.802 1.00 37.91 109 ALA A O 1
ATOM 852 N N . ILE A 1 110 ? -2.826 13.020 -22.788 1.00 47.25 110 ILE A N 1
ATOM 853 C CA . ILE A 1 110 ? -3.094 12.871 -24.220 1.00 47.25 110 ILE A CA 1
ATOM 854 C C . ILE A 1 110 ? -4.550 13.121 -24.656 1.00 47.25 110 ILE A C 1
ATOM 856 O O . ILE A 1 110 ? -5.373 12.211 -24.666 1.00 47.25 110 ILE A O 1
ATOM 860 N N . LEU A 1 111 ? -4.813 14.343 -25.129 1.00 39.03 111 LEU A N 1
ATOM 861 C CA . LEU A 1 111 ? -5.402 14.590 -26.452 1.00 39.03 111 LEU A CA 1
ATOM 862 C C . LEU A 1 111 ? -5.220 16.080 -26.791 1.00 39.03 111 LEU A C 1
ATOM 864 O O . LEU A 1 111 ? -5.897 16.910 -26.194 1.00 39.03 111 LEU A O 1
ATOM 868 N N . GLU A 1 112 ? -4.267 16.395 -27.669 1.00 38.47 112 GLU A N 1
ATOM 869 C CA . GLU A 1 112 ? -4.442 17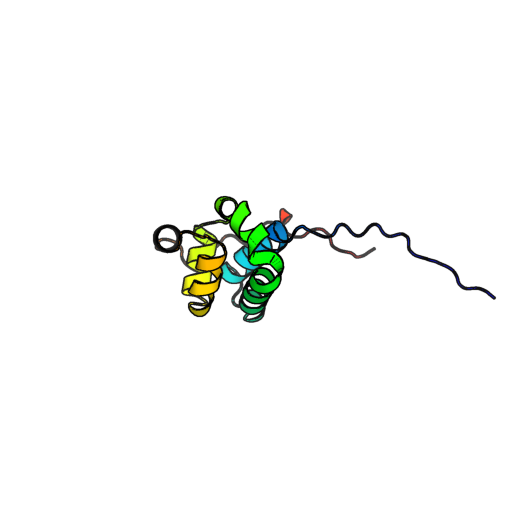.242 -28.865 1.00 38.47 112 GLU A CA 1
ATOM 870 C C . GLU A 1 112 ? -3.469 16.745 -29.940 1.00 38.47 112 GLU A C 1
ATOM 872 O O . GLU A 1 112 ? -2.336 16.358 -29.562 1.00 38.47 112 GLU A O 1
#

Foldseek 3Di:
DDDDDDPPDPDDDDDLLLVLQLLLQCLLQPLDPVSLVVLVVSCVVCLPVLLVCQVVHDLQSVLSSCVSPVVCVVSNVSSVHPNVSSVVNNVPPDSVPDDPDDPVSPPVPDDD

pLDDT: mean 79.81, std 20.01, range [37.91, 97.62]

Nearest PDB structures (foldseek):
  7te2-assembly1_A  TM=3.017E-01  e=1.327E+00  Rhodobacter capsulatus Y262
  8qah-assembly1_A  TM=2.830E-01  e=5.152E+00  synthetic construct
  8qah-assembly2_B  TM=2.758E-01  e=6.024E+00  synthetic construct

Radius of gyration: 16.81 Å; Cα contacts (8 Å, |Δi|>4): 111; chains: 1; bounding box: 31×28×65 Å

Secondary structure (DSSP, 8-state):
------------PPPHHHHHHHHHHHHHHS--HHHHHHHHHHHHHHHHHHHHTGGGS-HHHHHHHHHH-GGGHHHHHHHT--HHHHHHHHTT--TTSPPPPPTTSS------

Organism: NCBI:txid265104

Sequence (112 aa):
VRGRQRGEGSTFILGSTHLFKGKLRHAAVRARPDDAADLTFLESRFSNTLRMDANQYSLSYAGLALRRYPHLLPVFQRVGINIEAANNTARGLSLESLPPLQSGDIQRAILE

Mean predicted aligned error: 10.04 Å

Solvent-accessible surface area (backbone atoms only — not comparable to full-atom values): 6786 Å² total; per-residue (Å²): 135,88,87,83,80,81,81,86,69,87,76,83,78,77,52,70,60,59,52,47,50,54,34,41,48,40,33,31,67,44,95,49,72,65,31,56,54,49,49,50,51,51,42,76,76,37,35,68,63,38,32,77,47,26,88,76,57,57,41,48,34,49,20,39,21,35,74,75,38,62,84,45,50,67,54,39,53,64,26,54,45,62,59,68,60,8,43,61,59,23,68,86,56,56,77,86,71,62,78,73,86,60,80,82,76,58,71,87,76,80,88,132